Protein AF-A0A3D2U9Y1-F1 (afdb_monomer_lite)

Sequence (125 aa):
MTSTRAQGVAEVLWELKRASMIGKYTTVARRAGFSAGSKGRAMMTCMKTVRRDWPHLQWWRAVPDDGKVERDSDHATLLIEGGYDVVDDEADEEKSLVTDFEEQVMTWEEESGTETDAEAEAPTQ

Radius of gyration: 17.89 Å; chains: 1; bounding box: 25×67×44 Å

Secondary structure (DSSP, 8-state):
---HHHHHHHHHHHHHHHHT-BEEHHHHHHHTTS---GGGHHHHHHHHHHHHH-GGG-GGGEE-TT-EEETTSHHHHHHHHTT--EEE-TT-TTEEEEPS-GGGB--------------------

Foldseek 3Di:
DQDLLLVLLLVLLQVCVVVLFAAELQVSSVSSPHGCPDQSVVVVVSLVSNCVPPVPSLSLSYAHPQQKDFPPDPSQVSCVVSVWDWAQDPVDNRIIGTPPRVVRHDDDPPPPPPPPPPPPDDDDD

Structure (mmCIF, N/CA/C/O backbone):
data_AF-A0A3D2U9Y1-F1
#
_entry.id   AF-A0A3D2U9Y1-F1
#
loop_
_atom_site.group_PDB
_atom_site.id
_atom_site.type_symbol
_atom_site.label_atom_id
_atom_site.label_alt_id
_atom_site.label_comp_id
_atom_site.label_asym_id
_atom_site.label_entity_id
_atom_site.label_seq_id
_atom_site.pdbx_PDB_ins_code
_atom_site.Cartn_x
_atom_site.Cartn_y
_atom_site.Cartn_z
_atom_site.occupancy
_atom_site.B_iso_or_equiv
_atom_site.auth_seq_id
_atom_site.auth_comp_id
_atom_site.auth_asym_id
_atom_site.auth_atom_id
_atom_site.pdbx_PDB_model_num
ATOM 1 N N . MET A 1 1 ? 10.989 4.668 17.758 1.00 50.94 1 MET A N 1
ATOM 2 C CA . MET A 1 1 ? 10.328 5.878 17.230 1.00 50.94 1 MET A CA 1
ATOM 3 C C . MET A 1 1 ? 9.727 5.526 15.894 1.00 50.94 1 MET A C 1
ATOM 5 O O . MET A 1 1 ? 10.460 5.081 15.015 1.00 50.94 1 MET A O 1
ATOM 9 N N . THR A 1 2 ? 8.417 5.663 15.764 1.00 60.38 2 THR A N 1
ATOM 10 C CA . THR A 1 2 ? 7.759 5.476 14.477 1.00 60.38 2 THR A CA 1
ATOM 11 C C . THR A 1 2 ? 8.059 6.679 13.593 1.00 60.38 2 THR A C 1
ATOM 13 O O . THR A 1 2 ? 8.082 7.815 14.062 1.00 60.38 2 THR A O 1
ATOM 16 N N . SER A 1 3 ? 8.397 6.430 12.328 1.00 77.69 3 SER A N 1
ATOM 17 C CA . SER A 1 3 ? 8.707 7.504 11.385 1.00 77.69 3 SER A CA 1
ATOM 18 C C . SER A 1 3 ? 7.470 8.380 11.181 1.00 77.69 3 SER A C 1
ATOM 20 O O . SER A 1 3 ? 6.389 7.842 10.951 1.00 77.69 3 SER A O 1
ATOM 22 N N . THR A 1 4 ? 7.626 9.708 11.180 1.00 84.88 4 THR A N 1
ATOM 23 C CA . THR A 1 4 ? 6.542 10.663 10.875 1.00 84.88 4 THR A CA 1
ATOM 24 C C . THR A 1 4 ? 5.833 10.321 9.562 1.00 84.88 4 THR A C 1
ATOM 26 O O . THR A 1 4 ? 4.617 10.426 9.469 1.00 84.88 4 THR A O 1
ATOM 29 N N . ARG A 1 5 ? 6.579 9.807 8.571 1.00 88.12 5 ARG A N 1
ATOM 30 C CA . ARG A 1 5 ? 6.013 9.331 7.299 1.00 88.12 5 ARG A CA 1
ATOM 31 C C . ARG A 1 5 ? 5.097 8.124 7.486 1.00 88.12 5 ARG A C 1
ATOM 33 O O . ARG A 1 5 ? 4.031 8.079 6.893 1.00 88.12 5 ARG A O 1
ATOM 40 N N . ALA A 1 6 ? 5.496 7.162 8.320 1.00 90.25 6 ALA A N 1
ATOM 41 C CA . ALA A 1 6 ? 4.696 5.966 8.584 1.00 90.25 6 ALA A CA 1
ATOM 42 C C . ALA A 1 6 ? 3.409 6.303 9.336 1.00 90.25 6 ALA A C 1
ATOM 44 O O . ALA A 1 6 ? 2.368 5.732 9.033 1.00 90.25 6 ALA A O 1
ATOM 45 N N . GLN A 1 7 ? 3.473 7.265 10.258 1.00 92.25 7 GLN A N 1
ATOM 46 C CA . GLN A 1 7 ? 2.282 7.773 10.927 1.00 92.25 7 GLN A CA 1
ATOM 47 C C . GLN A 1 7 ? 1.333 8.464 9.937 1.00 92.25 7 GLN A C 1
ATOM 49 O O . GLN A 1 7 ? 0.155 8.126 9.909 1.00 92.25 7 GLN A O 1
ATOM 54 N N . GLY A 1 8 ? 1.850 9.325 9.052 1.00 92.00 8 GLY A N 1
ATOM 55 C CA . GLY A 1 8 ? 1.044 9.939 7.991 1.00 92.00 8 GLY A CA 1
ATOM 56 C C . GLY A 1 8 ? 0.380 8.904 7.076 1.00 92.00 8 GLY A C 1
ATOM 57 O O . GLY A 1 8 ? -0.814 8.987 6.817 1.00 92.00 8 GLY A O 1
ATOM 58 N N . VAL A 1 9 ? 1.109 7.869 6.639 1.00 93.00 9 VAL A N 1
ATOM 59 C CA . VAL A 1 9 ? 0.524 6.782 5.827 1.00 93.00 9 VAL A CA 1
ATOM 60 C C . VAL A 1 9 ? -0.555 6.019 6.596 1.00 93.00 9 VAL A C 1
ATOM 62 O O . VAL A 1 9 ? -1.588 5.686 6.020 1.00 93.00 9 VAL A O 1
ATOM 65 N N . ALA A 1 10 ? -0.339 5.744 7.884 1.00 93.06 10 ALA A N 1
ATOM 66 C CA . ALA A 1 10 ? -1.321 5.062 8.721 1.00 93.06 10 ALA A CA 1
ATOM 67 C C . ALA A 1 10 ? -2.632 5.859 8.840 1.00 93.06 10 ALA A C 1
ATOM 69 O O . ALA A 1 10 ? -3.708 5.267 8.783 1.00 93.06 10 ALA A O 1
ATOM 70 N N . GLU A 1 11 ? -2.558 7.188 8.940 1.00 92.81 11 GLU A N 1
ATOM 71 C CA . GLU A 1 11 ? -3.738 8.062 8.948 1.00 92.81 11 GLU A CA 1
ATOM 72 C C . GLU A 1 11 ? -4.506 7.994 7.619 1.00 92.81 11 GLU A C 1
ATOM 74 O O . GLU A 1 11 ? -5.722 7.806 7.622 1.00 92.81 11 GLU A O 1
ATOM 79 N N . VAL A 1 12 ? -3.813 8.030 6.476 1.00 92.69 12 VAL A N 1
ATOM 80 C CA . VAL A 1 12 ? -4.471 7.906 5.161 1.00 92.69 12 VAL A CA 1
ATOM 81 C C . VAL A 1 12 ? -5.101 6.523 4.968 1.00 92.69 12 VAL A C 1
ATOM 83 O O . VAL A 1 12 ? -6.225 6.407 4.482 1.00 92.69 12 VAL A O 1
ATOM 86 N N . LEU A 1 13 ? -4.420 5.453 5.389 1.00 92.19 13 LEU A N 1
ATOM 87 C CA . LEU A 1 13 ? -4.980 4.097 5.354 1.00 92.19 13 LEU A CA 1
ATOM 88 C C . LEU A 1 13 ? -6.226 3.966 6.237 1.00 92.19 13 LEU A C 1
ATOM 90 O O . LEU A 1 13 ? -7.157 3.236 5.896 1.00 92.19 13 LEU A O 1
ATOM 94 N N . TRP A 1 14 ? -6.271 4.688 7.356 1.00 92.81 14 TRP A N 1
ATOM 95 C CA . TRP A 1 14 ? -7.455 4.741 8.202 1.00 92.81 14 TRP A CA 1
ATOM 96 C C . TRP A 1 14 ? -8.636 5.422 7.497 1.00 92.81 14 TRP A C 1
ATOM 98 O O . TRP A 1 14 ? -9.764 4.931 7.587 1.00 92.81 14 TRP A O 1
ATOM 108 N N . GLU A 1 15 ? -8.388 6.514 6.765 1.00 91.62 15 GLU A N 1
ATOM 109 C CA . GLU A 1 15 ? -9.403 7.169 5.929 1.00 91.62 15 GLU A CA 1
ATOM 110 C C . GLU A 1 15 ? -9.942 6.213 4.857 1.00 91.62 15 GLU A C 1
ATOM 112 O O . GLU A 1 15 ? -11.156 6.028 4.770 1.00 91.62 15 GLU A O 1
ATOM 117 N N . LEU A 1 16 ? -9.051 5.529 4.132 1.00 90.56 16 LEU A N 1
ATOM 118 C CA . LEU A 1 16 ? -9.407 4.518 3.129 1.00 90.56 16 LEU A CA 1
ATOM 119 C C . LEU A 1 16 ? -10.269 3.400 3.713 1.00 90.56 16 LEU A C 1
ATOM 121 O O . LEU A 1 16 ? -11.303 3.034 3.153 1.00 90.56 16 LEU A O 1
ATOM 125 N N . LYS A 1 17 ? -9.878 2.885 4.883 1.00 90.19 17 LYS A N 1
ATOM 126 C CA . LYS A 1 17 ? -10.632 1.850 5.589 1.00 90.19 17 LYS A CA 1
ATOM 127 C C . LYS A 1 17 ? -12.033 2.319 5.971 1.00 90.19 17 LYS A C 1
ATOM 129 O O . LYS A 1 17 ? -12.978 1.553 5.812 1.00 90.19 17 LYS A O 1
ATOM 134 N N . ARG A 1 18 ? -12.188 3.556 6.459 1.00 90.50 18 ARG A N 1
ATOM 135 C CA . ARG A 1 18 ? -13.516 4.118 6.767 1.00 90.50 18 ARG A CA 1
ATOM 136 C C . ARG A 1 18 ? -14.366 4.322 5.521 1.00 90.50 18 ARG A C 1
ATOM 138 O O . ARG A 1 18 ? -15.569 4.102 5.578 1.00 90.50 18 ARG A O 1
ATOM 145 N N . ALA A 1 19 ? -13.746 4.747 4.428 1.00 87.50 19 ALA A N 1
ATOM 146 C CA . ALA A 1 19 ? -14.426 4.978 3.164 1.00 87.50 19 ALA A CA 1
ATOM 147 C C . ALA A 1 19 ? -14.729 3.679 2.399 1.00 87.50 19 ALA A C 1
ATOM 149 O O . ALA A 1 19 ? -15.408 3.721 1.383 1.00 87.50 19 ALA A O 1
ATOM 150 N N . SER A 1 20 ? -14.246 2.529 2.886 1.00 85.31 20 SER A N 1
ATOM 151 C CA . SER A 1 20 ? -14.302 1.241 2.184 1.00 85.31 20 SER A CA 1
ATOM 152 C C . SER A 1 20 ? -13.701 1.293 0.774 1.00 85.31 20 SER A C 1
ATOM 154 O O . SER A 1 20 ? -14.086 0.514 -0.085 1.00 85.31 20 SER A O 1
ATOM 156 N N . MET A 1 21 ? -12.721 2.173 0.566 1.00 87.88 21 MET A N 1
ATOM 157 C CA . MET A 1 21 ? -12.033 2.373 -0.709 1.00 87.88 21 MET A CA 1
ATOM 158 C C . MET A 1 21 ? -10.559 1.960 -0.608 1.00 87.88 21 MET A C 1
ATOM 160 O O . MET A 1 21 ? -10.061 1.598 0.471 1.00 87.88 21 MET A O 1
ATOM 164 N N . ILE A 1 22 ? -9.866 2.023 -1.741 1.00 89.94 22 ILE A N 1
ATOM 165 C CA . ILE A 1 22 ? -8.422 1.800 -1.877 1.00 89.94 22 ILE A CA 1
ATOM 166 C C . ILE A 1 22 ? -7.733 3.044 -2.445 1.00 89.94 22 ILE A C 1
ATOM 168 O O . ILE A 1 22 ? -8.387 3.981 -2.897 1.00 89.94 22 ILE A O 1
ATOM 172 N N . GLY A 1 23 ? -6.402 3.085 -2.399 1.00 89.44 23 GLY A N 1
ATOM 173 C CA . GLY A 1 23 ? -5.622 4.218 -2.897 1.00 89.44 23 GLY A CA 1
ATOM 174 C C . GLY A 1 23 ? -4.329 3.799 -3.588 1.00 89.44 23 GLY A C 1
ATOM 175 O O . GLY A 1 23 ? -3.702 2.811 -3.212 1.00 89.44 23 GLY A O 1
ATOM 176 N N . LYS A 1 24 ? -3.902 4.583 -4.583 1.00 91.25 24 LYS A N 1
ATOM 177 C CA . LYS A 1 24 ? -2.620 4.387 -5.274 1.00 91.25 24 LYS A CA 1
ATOM 178 C C . LYS A 1 24 ? -1.450 4.877 -4.406 1.00 91.25 24 LYS A C 1
ATOM 180 O O . LYS A 1 24 ? -1.592 5.828 -3.630 1.00 91.25 24 LYS A O 1
ATOM 185 N N . TYR A 1 25 ? -0.277 4.251 -4.519 1.00 91.94 25 TYR A N 1
ATOM 186 C CA . TYR A 1 25 ? 0.905 4.601 -3.721 1.00 91.94 25 TYR A CA 1
ATOM 187 C C . TYR A 1 25 ? 1.308 6.070 -3.852 1.00 91.94 25 TYR A C 1
ATOM 189 O O . TYR A 1 25 ? 1.656 6.677 -2.834 1.00 91.94 25 TYR A O 1
ATOM 197 N N . THR A 1 26 ? 1.251 6.656 -5.052 1.00 90.31 26 THR A N 1
ATOM 198 C CA . THR A 1 26 ? 1.543 8.088 -5.225 1.00 90.31 26 THR A CA 1
ATOM 199 C C . THR A 1 26 ? 0.577 8.968 -4.443 1.00 90.31 26 THR A C 1
ATOM 201 O O . THR A 1 26 ? 1.035 9.828 -3.689 1.00 90.31 26 THR A O 1
ATOM 204 N N . THR A 1 27 ? -0.728 8.723 -4.556 1.00 89.44 27 THR A N 1
ATOM 205 C CA . THR A 1 27 ? -1.777 9.487 -3.868 1.00 89.44 27 THR A CA 1
ATOM 206 C C . THR A 1 27 ? -1.641 9.377 -2.353 1.00 89.44 27 THR A C 1
ATOM 208 O O . THR A 1 27 ? -1.603 10.391 -1.655 1.00 89.44 27 THR A O 1
ATOM 211 N N . VAL A 1 28 ? -1.472 8.157 -1.833 1.00 91.62 28 VAL A N 1
ATOM 212 C CA . VAL A 1 28 ? -1.347 7.925 -0.387 1.00 91.62 28 VAL A CA 1
ATOM 213 C C . VAL A 1 28 ? -0.078 8.581 0.167 1.00 91.62 28 VAL A C 1
ATOM 215 O O . VAL A 1 28 ? -0.125 9.219 1.219 1.00 91.62 28 VAL A O 1
ATOM 218 N N . ALA A 1 29 ? 1.055 8.484 -0.537 1.00 91.38 29 ALA A N 1
ATOM 219 C CA . ALA A 1 29 ? 2.291 9.130 -0.102 1.00 91.38 29 ALA A CA 1
ATOM 220 C C . ALA A 1 29 ? 2.170 10.661 -0.108 1.00 91.38 29 ALA A C 1
ATOM 222 O O . ALA A 1 29 ? 2.528 11.298 0.888 1.00 91.38 29 ALA A O 1
ATOM 223 N N . ARG A 1 30 ? 1.625 11.247 -1.190 1.00 90.38 30 ARG A N 1
ATOM 224 C CA . ARG A 1 30 ? 1.408 12.701 -1.301 1.00 90.38 30 ARG A CA 1
ATOM 225 C C . ARG A 1 30 ? 0.554 13.209 -0.150 1.00 90.38 30 ARG A C 1
ATOM 227 O O . ARG A 1 30 ? 0.928 14.179 0.503 1.00 90.38 30 ARG A O 1
ATOM 234 N N . ARG A 1 31 ? -0.538 12.504 0.150 1.00 88.81 31 ARG A N 1
ATOM 235 C CA . ARG A 1 31 ? -1.437 12.833 1.259 1.00 88.81 31 ARG A CA 1
ATOM 236 C C . ARG A 1 31 ? -0.749 12.725 2.621 1.00 88.81 31 ARG A C 1
ATOM 238 O O . ARG A 1 31 ? -0.975 13.570 3.480 1.00 88.81 31 ARG A O 1
ATOM 245 N N . ALA A 1 32 ? 0.142 11.751 2.788 1.00 90.31 32 ALA A N 1
ATOM 246 C CA . ALA A 1 32 ? 0.998 11.609 3.964 1.00 90.31 32 ALA A CA 1
ATOM 247 C C . ALA A 1 32 ? 2.165 12.626 4.018 1.00 90.31 32 ALA A C 1
ATOM 249 O O . ALA A 1 32 ? 3.008 12.549 4.915 1.00 90.31 32 ALA A O 1
ATOM 250 N N . GLY A 1 33 ? 2.243 13.571 3.072 1.00 89.19 33 GLY A N 1
ATOM 251 C CA . GLY A 1 33 ? 3.208 14.672 3.066 1.00 89.19 33 GLY A CA 1
ATOM 252 C C . GLY A 1 33 ? 4.574 14.330 2.467 1.00 89.19 33 GLY A C 1
ATOM 253 O O . GLY A 1 33 ? 5.561 15.002 2.771 1.00 89.19 33 GLY A O 1
ATOM 254 N N . PHE A 1 34 ? 4.683 13.279 1.647 1.00 91.19 34 PHE A N 1
ATOM 255 C CA . PHE A 1 34 ? 5.936 12.935 0.966 1.00 91.19 34 PHE A CA 1
ATOM 256 C C . PHE A 1 34 ? 5.713 12.325 -0.426 1.00 91.19 34 PHE A C 1
ATOM 258 O O . PHE A 1 34 ? 4.606 12.006 -0.830 1.00 91.19 34 PHE A O 1
ATOM 265 N N . SER A 1 35 ? 6.781 12.159 -1.204 1.00 89.81 35 SER A N 1
ATOM 266 C CA . SER A 1 35 ? 6.693 11.471 -2.498 1.00 89.81 35 SER A CA 1
ATOM 267 C C . SER A 1 35 ? 6.860 9.960 -2.332 1.00 89.81 35 SER A C 1
ATOM 269 O O . SER A 1 35 ? 7.761 9.512 -1.621 1.00 89.81 35 SER A O 1
ATOM 271 N N . ALA A 1 36 ? 6.068 9.165 -3.059 1.00 88.88 36 ALA A N 1
ATOM 272 C CA . ALA A 1 36 ? 6.208 7.705 -3.101 1.00 88.88 36 ALA A CA 1
ATOM 273 C C . ALA A 1 36 ? 7.590 7.243 -3.618 1.00 88.88 36 ALA A C 1
ATOM 275 O O . ALA A 1 36 ? 7.989 6.094 -3.400 1.00 88.88 36 ALA A O 1
ATOM 276 N N . GLY A 1 37 ? 8.353 8.150 -4.241 1.00 88.69 37 GLY A N 1
ATOM 277 C CA . GLY A 1 37 ? 9.654 7.882 -4.842 1.00 88.69 37 GLY A CA 1
ATOM 278 C C . GLY A 1 37 ? 9.532 7.131 -6.168 1.00 88.69 37 GLY A C 1
ATOM 279 O O . GLY A 1 37 ? 8.439 6.772 -6.603 1.00 88.69 37 GLY A O 1
ATOM 280 N N . SER A 1 38 ? 10.666 6.876 -6.820 1.00 87.00 38 SER A N 1
ATOM 281 C CA . SER A 1 38 ? 10.700 6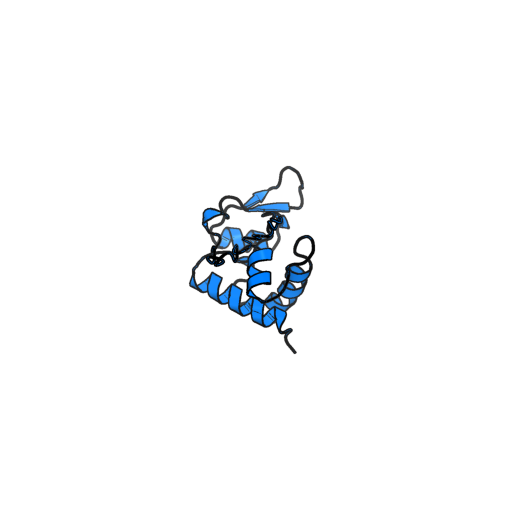.160 -8.100 1.00 87.00 38 SER A CA 1
ATOM 282 C C . SER A 1 38 ? 10.028 4.793 -7.972 1.00 87.00 38 SER A C 1
ATOM 284 O O . SER A 1 38 ? 10.454 3.986 -7.140 1.00 87.00 38 SER A O 1
ATOM 286 N N . LYS A 1 39 ? 8.993 4.536 -8.783 1.00 82.81 39 LYS A N 1
ATOM 287 C CA . LYS A 1 39 ? 8.200 3.291 -8.759 1.00 82.81 39 LYS A CA 1
ATOM 288 C C . LYS A 1 39 ? 7.685 2.923 -7.354 1.00 82.81 39 LYS A C 1
ATOM 290 O O . LYS A 1 39 ? 7.712 1.762 -6.960 1.00 82.81 39 LYS A O 1
ATOM 295 N N . GLY A 1 40 ? 7.351 3.918 -6.527 1.00 84.69 40 GLY A N 1
ATOM 296 C CA . GLY A 1 40 ? 6.808 3.689 -5.185 1.00 84.69 40 GLY A CA 1
ATOM 297 C C . GLY A 1 40 ? 7.797 3.146 -4.141 1.00 84.69 40 GLY A C 1
ATOM 298 O O . GLY A 1 40 ? 7.376 2.721 -3.065 1.00 84.69 40 GLY A O 1
ATOM 299 N N . ARG A 1 41 ? 9.117 3.139 -4.391 1.00 87.69 41 ARG A N 1
ATOM 300 C CA . ARG A 1 41 ? 10.102 2.525 -3.467 1.00 87.69 41 ARG A CA 1
ATOM 301 C C . ARG A 1 41 ? 10.125 3.130 -2.064 1.00 87.69 41 ARG A C 1
ATOM 303 O O . ARG A 1 41 ? 10.313 2.399 -1.084 1.00 87.69 41 ARG A O 1
ATOM 310 N N . ALA A 1 42 ? 9.942 4.445 -1.947 1.00 89.50 42 ALA A N 1
ATOM 311 C CA . ALA A 1 42 ? 9.886 5.095 -0.640 1.00 89.50 42 ALA A CA 1
ATOM 312 C C . ALA A 1 42 ? 8.611 4.687 0.109 1.00 89.50 42 ALA A C 1
ATOM 314 O O . ALA A 1 42 ? 8.669 4.397 1.306 1.00 89.50 42 ALA A O 1
ATOM 315 N N . MET A 1 43 ? 7.495 4.576 -0.614 1.00 91.38 43 MET A N 1
ATOM 316 C CA . MET A 1 43 ? 6.226 4.105 -0.070 1.00 91.38 43 MET A CA 1
ATOM 317 C C . MET A 1 43 ? 6.310 2.653 0.407 1.00 91.38 43 MET A C 1
ATOM 319 O O . MET A 1 43 ? 5.977 2.376 1.553 1.00 91.38 43 MET A O 1
ATOM 323 N N . MET A 1 44 ? 6.866 1.742 -0.396 1.00 89.50 44 MET A N 1
ATOM 324 C CA . MET A 1 44 ? 7.063 0.339 0.001 1.00 89.50 44 MET A CA 1
ATOM 325 C C . MET A 1 44 ? 7.909 0.205 1.274 1.00 89.50 44 MET A C 1
ATOM 327 O O . MET A 1 44 ? 7.605 -0.593 2.160 1.00 89.50 44 MET A O 1
ATOM 331 N N . THR A 1 45 ? 8.961 1.017 1.403 1.00 90.38 45 THR A N 1
ATOM 332 C CA . THR A 1 45 ? 9.793 1.041 2.616 1.00 90.38 45 THR A CA 1
ATOM 333 C C . THR A 1 45 ? 8.996 1.519 3.829 1.00 90.38 45 THR A C 1
ATOM 335 O O . THR A 1 45 ? 9.088 0.932 4.908 1.00 90.38 45 THR A O 1
ATOM 338 N N . CYS A 1 46 ? 8.181 2.559 3.651 1.00 90.50 46 CYS A N 1
ATOM 339 C CA . CYS A 1 46 ? 7.292 3.072 4.686 1.00 90.50 46 CYS A CA 1
ATOM 340 C C . CYS A 1 46 ? 6.242 2.025 5.095 1.00 90.50 46 CYS A C 1
ATOM 342 O O . CYS A 1 46 ? 6.044 1.775 6.286 1.00 90.50 46 CYS A O 1
ATOM 344 N N . MET A 1 47 ? 5.675 1.324 4.113 1.00 90.56 47 MET A N 1
ATOM 345 C CA . MET A 1 47 ? 4.671 0.282 4.297 1.00 90.56 47 MET A CA 1
ATOM 346 C C . MET A 1 47 ? 5.175 -0.8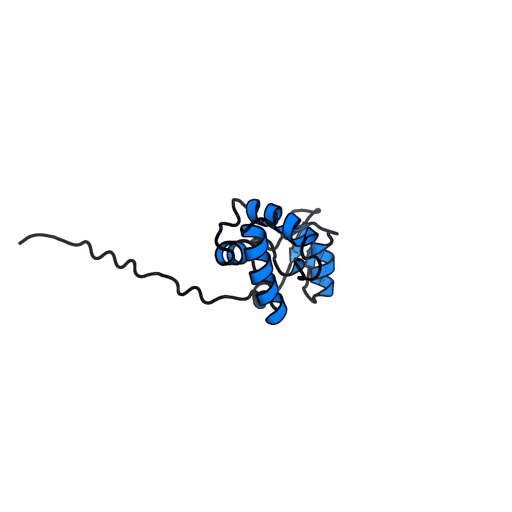62 5.180 1.00 90.56 47 MET A C 1
ATOM 348 O O . MET A 1 47 ? 4.427 -1.359 6.012 1.00 90.56 47 MET A O 1
ATOM 352 N N . LYS A 1 48 ? 6.463 -1.232 5.104 1.00 90.50 48 LYS A N 1
ATOM 353 C CA . LYS A 1 48 ? 7.056 -2.227 6.024 1.00 90.50 48 LYS A CA 1
ATOM 354 C C . LYS A 1 48 ? 6.939 -1.815 7.494 1.00 90.50 48 LYS A C 1
ATOM 356 O O . LYS A 1 48 ? 6.707 -2.661 8.352 1.00 90.50 48 LYS A O 1
ATOM 361 N N . THR A 1 49 ? 7.082 -0.521 7.788 1.00 91.75 49 THR A N 1
ATOM 362 C CA . THR A 1 49 ? 6.903 0.005 9.151 1.00 91.75 49 THR A CA 1
ATOM 363 C C . THR A 1 49 ? 5.430 0.007 9.534 1.00 91.75 49 THR A C 1
ATOM 365 O O . THR A 1 49 ? 5.096 -0.418 10.634 1.00 91.75 49 THR A O 1
ATOM 368 N N . VAL A 1 50 ? 4.546 0.405 8.614 1.00 92.19 50 VAL A N 1
ATOM 369 C CA . VAL A 1 50 ? 3.099 0.395 8.858 1.00 92.19 50 VAL A CA 1
ATOM 370 C C . VAL A 1 50 ? 2.581 -1.017 9.130 1.00 92.19 50 VAL A C 1
ATOM 372 O O . VAL A 1 50 ? 1.854 -1.215 10.095 1.00 92.19 50 VAL A O 1
ATOM 375 N N . ARG A 1 51 ? 3.015 -2.020 8.355 1.00 91.12 51 ARG A N 1
ATOM 376 C CA . ARG A 1 51 ? 2.664 -3.435 8.570 1.00 91.12 51 ARG A CA 1
ATOM 377 C C . ARG A 1 51 ? 3.056 -3.928 9.964 1.00 91.12 51 ARG A C 1
ATOM 379 O O . ARG A 1 51 ? 2.330 -4.722 10.551 1.00 91.12 51 ARG A O 1
ATOM 386 N N . ARG A 1 52 ? 4.193 -3.460 10.485 1.00 90.00 52 ARG A N 1
ATOM 387 C CA . ARG A 1 52 ? 4.703 -3.847 11.804 1.00 90.00 52 ARG A CA 1
ATOM 388 C C . ARG A 1 52 ? 3.977 -3.130 12.941 1.00 90.00 52 ARG A C 1
ATOM 390 O O . ARG A 1 52 ? 3.595 -3.774 13.911 1.00 90.00 52 ARG A O 1
ATOM 397 N N . ASP A 1 53 ? 3.819 -1.815 12.830 1.00 90.56 53 ASP A N 1
ATOM 398 C CA . ASP A 1 53 ? 3.320 -0.969 13.920 1.00 90.56 53 ASP A CA 1
ATOM 399 C C . ASP A 1 53 ? 1.772 -0.924 13.939 1.00 90.56 53 ASP A C 1
ATOM 401 O O . ASP A 1 53 ? 1.165 -0.819 15.004 1.00 90.56 53 ASP A O 1
ATOM 405 N N . TRP A 1 54 ? 1.121 -1.087 12.779 1.00 92.50 54 TRP A N 1
ATOM 406 C CA . TRP A 1 54 ? -0.337 -1.077 12.611 1.00 92.50 54 TRP A CA 1
ATOM 407 C C . TRP A 1 54 ? -0.856 -2.198 11.686 1.00 92.50 54 TRP A C 1
ATOM 409 O O . TRP A 1 54 ? -1.457 -1.937 10.639 1.00 92.50 54 TRP A O 1
ATOM 419 N N . PRO A 1 55 ? -0.722 -3.477 12.073 1.00 88.44 55 PRO A N 1
ATOM 420 C CA . PRO A 1 55 ? -1.179 -4.600 11.245 1.00 88.44 55 PRO A CA 1
ATOM 421 C C . PRO A 1 55 ? -2.702 -4.610 10.998 1.00 88.44 55 PRO A C 1
ATOM 423 O O . PRO A 1 55 ? -3.170 -5.132 9.991 1.00 88.44 55 PRO A O 1
ATOM 426 N N . HIS A 1 56 ? -3.489 -3.989 11.882 1.00 87.19 56 HIS A N 1
ATOM 427 C CA . HIS A 1 56 ? -4.958 -3.940 11.827 1.00 87.19 56 HIS A CA 1
ATOM 428 C C . HIS A 1 56 ? -5.526 -2.879 10.863 1.00 87.19 56 HIS A C 1
ATOM 430 O O . HIS A 1 56 ? -6.746 -2.807 10.649 1.00 87.19 56 HIS A O 1
ATOM 436 N N . LEU A 1 57 ? -4.663 -2.029 10.298 1.00 86.81 57 LEU A N 1
ATOM 437 C CA . LEU A 1 57 ? -5.049 -0.898 9.450 1.00 86.81 57 LEU A CA 1
ATOM 438 C C . LEU A 1 57 ? -5.361 -1.288 8.000 1.00 86.81 57 LEU A C 1
ATOM 440 O O . LEU A 1 57 ? -5.664 -0.412 7.202 1.00 86.81 57 LEU A O 1
ATOM 444 N N . GLN A 1 58 ? -5.371 -2.592 7.685 1.00 89.50 58 GLN A N 1
ATOM 445 C CA . GLN A 1 58 ? -5.675 -3.106 6.344 1.00 89.50 58 GLN A CA 1
ATOM 446 C C . GLN A 1 58 ? -4.792 -2.434 5.284 1.00 89.50 58 GLN A C 1
ATOM 448 O O . GLN A 1 58 ? -5.267 -1.862 4.310 1.00 89.50 58 GLN A O 1
ATOM 453 N N . TRP A 1 59 ? -3.478 -2.500 5.506 1.00 90.69 59 TRP A N 1
ATOM 454 C CA . TRP A 1 59 ? -2.445 -1.908 4.648 1.00 90.69 59 TRP A CA 1
ATOM 455 C C . TRP A 1 59 ? -2.554 -2.323 3.170 1.00 90.69 59 TRP A C 1
ATOM 457 O O . TRP A 1 59 ? -2.106 -1.582 2.300 1.00 90.69 59 TRP A O 1
ATOM 467 N N . TRP A 1 60 ? -3.192 -3.464 2.891 1.00 90.06 60 TRP A N 1
ATOM 468 C CA . TRP A 1 60 ? -3.498 -3.966 1.551 1.00 90.06 60 TRP A CA 1
ATOM 469 C C . TRP A 1 60 ? -4.383 -3.021 0.722 1.00 90.06 60 TRP A C 1
ATOM 471 O O . TRP A 1 60 ? -4.399 -3.124 -0.500 1.00 90.06 60 TRP A O 1
ATOM 481 N N . ARG A 1 61 ? -5.063 -2.055 1.358 1.00 90.75 61 ARG A N 1
ATOM 482 C CA . ARG A 1 61 ? -5.856 -1.021 0.675 1.00 90.75 61 ARG A CA 1
ATOM 483 C C . ARG A 1 61 ? -5.027 -0.012 -0.117 1.00 90.75 61 ARG A C 1
ATOM 485 O O . ARG A 1 61 ? -5.588 0.761 -0.884 1.00 90.75 61 ARG A O 1
ATOM 492 N N . ALA A 1 62 ? -3.714 0.031 0.084 1.00 91.12 62 ALA A N 1
ATOM 493 C CA . ALA A 1 62 ? -2.827 0.807 -0.766 1.00 91.12 62 ALA A CA 1
ATOM 494 C C . ALA A 1 62 ? -2.221 -0.107 -1.833 1.00 91.12 62 ALA A C 1
ATOM 496 O O . ALA A 1 62 ? -1.622 -1.124 -1.489 1.00 91.12 62 ALA A O 1
ATOM 497 N N . VAL A 1 63 ? -2.332 0.270 -3.105 1.00 89.94 63 VAL A N 1
ATOM 498 C CA . VAL A 1 63 ? -1.821 -0.505 -4.245 1.00 89.94 63 VAL A CA 1
ATOM 499 C C 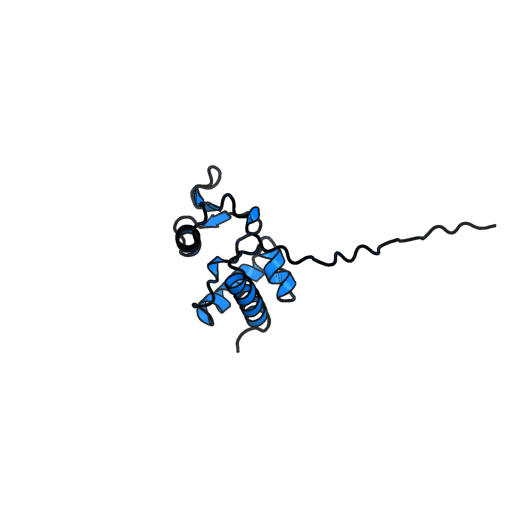. VAL A 1 63 ? -0.783 0.287 -5.045 1.00 89.94 63 VAL A C 1
ATOM 501 O O . VAL A 1 63 ? -0.814 1.523 -5.045 1.00 89.94 63 VAL A O 1
ATOM 504 N N . PRO A 1 64 ? 0.156 -0.388 -5.729 1.00 88.12 64 PRO A N 1
ATOM 505 C CA . PRO A 1 64 ? 1.067 0.262 -6.665 1.00 88.12 64 PRO A CA 1
ATOM 506 C C . PRO A 1 64 ? 0.303 1.000 -7.764 1.00 88.12 64 PRO A C 1
ATOM 508 O O . PRO A 1 64 ? -0.753 0.551 -8.199 1.00 88.12 64 PRO A O 1
ATOM 511 N N . ASP A 1 65 ? 0.854 2.113 -8.244 1.00 86.12 65 ASP A N 1
ATOM 512 C CA . ASP A 1 65 ? 0.232 2.908 -9.311 1.00 86.12 65 ASP A CA 1
ATOM 513 C C . ASP A 1 65 ? 0.071 2.124 -10.620 1.00 86.12 65 ASP A C 1
ATOM 515 O O . ASP A 1 65 ? -0.870 2.369 -11.368 1.00 86.12 65 ASP A O 1
ATOM 519 N N . ASP A 1 66 ? 0.959 1.155 -10.853 1.00 81.56 66 ASP A N 1
ATOM 520 C CA . ASP A 1 66 ? 0.916 0.235 -11.991 1.00 81.56 66 ASP A CA 1
ATOM 521 C C . ASP A 1 66 ? -0.120 -0.898 -11.816 1.00 81.56 66 ASP A C 1
ATOM 523 O O . ASP A 1 66 ? -0.271 -1.723 -12.711 1.00 81.56 66 ASP A O 1
ATOM 527 N N . GLY A 1 67 ? -0.775 -1.012 -10.652 1.00 81.75 67 GLY A N 1
ATOM 528 C CA . GLY A 1 67 ? -1.738 -2.082 -10.349 1.00 81.75 67 GLY A CA 1
ATOM 529 C C . GLY A 1 67 ? -1.130 -3.484 -10.205 1.00 81.75 67 GLY A C 1
ATOM 530 O O . GLY A 1 67 ? -1.861 -4.446 -9.998 1.00 81.75 67 GLY A O 1
ATOM 531 N N . LYS A 1 68 ? 0.200 -3.614 -10.295 1.00 85.94 68 LYS A N 1
ATOM 532 C CA . LYS A 1 68 ? 0.914 -4.897 -10.229 1.00 85.94 68 LYS A CA 1
ATOM 533 C C . LYS A 1 68 ? 1.367 -5.217 -8.810 1.00 85.94 68 LYS A C 1
ATOM 535 O O . LYS A 1 68 ? 2.214 -4.510 -8.265 1.00 85.94 68 LYS A O 1
ATOM 540 N N . VAL A 1 69 ? 0.866 -6.304 -8.242 1.00 86.19 69 VAL A N 1
ATOM 541 C CA . VAL A 1 69 ? 1.288 -6.859 -6.948 1.00 86.19 69 VAL A CA 1
ATOM 542 C C . VAL A 1 69 ? 2.078 -8.151 -7.154 1.00 86.19 69 VAL A C 1
ATOM 544 O O . VAL A 1 69 ? 1.994 -8.774 -8.207 1.00 86.19 69 VAL A O 1
ATOM 547 N N . GLU A 1 70 ? 2.886 -8.548 -6.171 1.00 86.00 70 GLU A N 1
ATOM 548 C CA . GLU A 1 70 ? 3.581 -9.842 -6.221 1.00 86.00 70 GLU A CA 1
ATOM 549 C C . GLU A 1 70 ? 2.555 -10.984 -6.178 1.00 86.00 70 GLU A C 1
ATOM 551 O O . GLU A 1 70 ? 1.645 -10.979 -5.336 1.00 86.00 70 GLU A O 1
ATOM 556 N N . ARG A 1 71 ? 2.717 -11.955 -7.080 1.00 82.38 71 ARG A N 1
ATOM 557 C CA . ARG A 1 71 ? 1.893 -13.162 -7.149 1.00 82.38 71 ARG A CA 1
ATOM 558 C C . ARG A 1 71 ? 2.054 -13.980 -5.866 1.00 82.38 71 ARG A C 1
ATOM 560 O O . ARG A 1 71 ? 3.142 -14.029 -5.296 1.00 82.38 71 ARG A O 1
ATOM 567 N N . ASP A 1 72 ? 0.961 -14.578 -5.388 1.00 81.06 72 ASP A N 1
ATOM 568 C CA . ASP A 1 72 ? 0.914 -15.374 -4.147 1.00 81.06 72 ASP A CA 1
ATOM 569 C C . ASP A 1 72 ? 1.387 -14.622 -2.881 1.00 81.06 72 ASP A C 1
ATOM 571 O O . ASP A 1 72 ? 1.677 -15.220 -1.843 1.00 81.06 72 ASP A O 1
ATOM 575 N N . SER A 1 73 ? 1.457 -13.288 -2.935 1.00 85.25 73 SER A N 1
ATOM 576 C CA . SER A 1 73 ? 1.788 -12.472 -1.770 1.00 85.25 73 SER A CA 1
ATOM 577 C C . SER A 1 73 ? 0.579 -12.282 -0.855 1.00 85.25 73 SER A C 1
ATOM 579 O O . SER A 1 73 ? -0.569 -12.283 -1.301 1.00 85.25 73 SER A O 1
ATOM 581 N N . ASP A 1 74 ? 0.835 -11.994 0.428 1.00 87.31 74 ASP A N 1
ATOM 582 C CA . ASP A 1 74 ? -0.220 -11.591 1.373 1.00 87.31 74 ASP A CA 1
ATOM 583 C C . ASP A 1 74 ? -1.082 -10.450 0.812 1.00 87.31 74 ASP A C 1
ATOM 585 O O . ASP A 1 74 ? -2.263 -10.347 1.120 1.00 87.31 74 ASP A O 1
ATOM 589 N N . HIS A 1 75 ? -0.484 -9.563 0.008 1.00 87.75 75 HIS A N 1
ATOM 590 C CA . HIS A 1 75 ? -1.187 -8.427 -0.574 1.00 87.75 75 HIS A CA 1
ATOM 591 C C . HIS A 1 75 ? -2.232 -8.890 -1.591 1.00 87.75 75 HIS A C 1
ATOM 593 O O . HIS A 1 75 ? -3.382 -8.473 -1.490 1.00 87.75 75 HIS A O 1
ATOM 599 N N . ALA A 1 76 ? -1.854 -9.783 -2.510 1.00 86.94 76 ALA A N 1
ATOM 600 C CA . ALA A 1 76 ? -2.765 -10.350 -3.501 1.00 86.94 76 ALA A CA 1
ATOM 601 C C . ALA A 1 76 ? -3.914 -11.120 -2.828 1.00 86.94 76 ALA A C 1
ATOM 603 O O . ALA A 1 76 ? -5.079 -10.865 -3.121 1.00 86.94 76 ALA A O 1
ATOM 604 N N . THR A 1 77 ? -3.602 -11.974 -1.850 1.00 88.25 77 THR A N 1
ATOM 605 C CA . THR A 1 77 ? -4.613 -12.736 -1.100 1.00 88.25 77 THR A CA 1
ATOM 606 C C . THR A 1 77 ? -5.605 -11.821 -0.382 1.00 88.25 77 THR A C 1
ATOM 608 O O . THR A 1 77 ? -6.812 -12.022 -0.479 1.00 88.25 77 THR A O 1
ATOM 611 N N . LEU A 1 78 ? -5.121 -10.774 0.295 1.00 88.38 78 LEU A N 1
ATOM 612 C CA . LEU A 1 78 ? -5.982 -9.839 1.027 1.00 88.38 78 LEU A CA 1
ATOM 613 C C . LEU A 1 78 ? -6.843 -8.967 0.103 1.00 88.38 78 LEU A C 1
ATOM 615 O O . LEU A 1 78 ? -7.928 -8.555 0.504 1.00 88.38 78 LEU A O 1
ATOM 619 N N . LEU A 1 79 ? -6.378 -8.680 -1.115 1.00 86.88 79 LEU A N 1
ATOM 620 C CA . LEU A 1 79 ? -7.179 -7.994 -2.131 1.00 86.88 79 LEU A CA 1
ATOM 621 C C . LEU A 1 79 ? -8.331 -8.881 -2.609 1.00 86.88 79 LEU A C 1
ATOM 623 O O . LEU A 1 79 ? -9.469 -8.418 -2.636 1.00 86.88 79 LEU A O 1
ATOM 627 N N . ILE A 1 80 ? -8.062 -10.160 -2.877 1.00 87.38 80 ILE A N 1
ATOM 628 C CA . ILE A 1 80 ? -9.093 -11.141 -3.242 1.00 87.38 80 ILE A CA 1
ATOM 629 C C . ILE A 1 80 ? -10.117 -11.290 -2.107 1.00 87.38 80 ILE A C 1
ATOM 631 O O . ILE A 1 80 ? -11.322 -11.213 -2.340 1.00 87.38 80 ILE A O 1
ATOM 635 N N . GLU A 1 81 ? -9.663 -11.419 -0.855 1.00 87.00 81 GLU A N 1
ATOM 636 C CA . GLU A 1 81 ? -10.552 -11.445 0.320 1.00 87.00 81 GLU A CA 1
ATOM 637 C C . GLU A 1 81 ? -11.333 -10.134 0.509 1.00 87.00 81 GLU A C 1
ATOM 639 O O . GLU A 1 81 ? -12.447 -10.135 1.035 1.00 87.00 81 GLU A O 1
ATOM 644 N N . GLY A 1 82 ? -10.754 -9.012 0.077 1.00 82.25 82 GLY A N 1
ATOM 645 C CA . GLY A 1 82 ? -11.386 -7.697 0.052 1.00 82.25 82 GLY A CA 1
ATOM 646 C C . GLY A 1 82 ? -12.444 -7.531 -1.041 1.00 82.25 82 GLY A C 1
ATOM 647 O O . GLY A 1 82 ? -13.151 -6.525 -1.017 1.00 82.25 82 GLY A O 1
ATOM 648 N N . GLY A 1 83 ? -12.576 -8.502 -1.953 1.00 84.50 83 GLY A N 1
ATOM 649 C CA . GLY A 1 83 ? -13.519 -8.478 -3.070 1.00 84.50 83 GLY A CA 1
ATOM 650 C C . GLY A 1 83 ? -12.976 -7.831 -4.346 1.00 84.50 83 GLY A C 1
ATOM 651 O O . GLY A 1 83 ? -13.777 -7.406 -5.172 1.00 84.50 83 GLY A O 1
ATOM 652 N N . TYR A 1 84 ? -11.652 -7.724 -4.496 1.00 85.50 84 TYR A N 1
ATOM 653 C CA . TYR A 1 84 ? -11.010 -7.244 -5.722 1.00 85.50 84 TYR A CA 1
ATOM 654 C C . TYR A 1 84 ? -10.618 -8.411 -6.627 1.00 85.50 84 TYR A C 1
ATOM 656 O O . TYR A 1 84 ? -10.083 -9.417 -6.156 1.00 85.50 84 TYR A O 1
ATOM 664 N N . ASP A 1 85 ? -10.819 -8.244 -7.931 1.00 83.50 85 ASP A N 1
ATOM 665 C CA . ASP A 1 85 ? -10.358 -9.198 -8.931 1.00 83.50 85 ASP A CA 1
ATOM 666 C C . ASP A 1 85 ? -8.852 -9.022 -9.169 1.00 83.50 85 ASP A C 1
ATOM 668 O O . ASP A 1 85 ? -8.357 -7.934 -9.472 1.00 83.50 85 ASP A O 1
ATOM 672 N N . VAL A 1 86 ? -8.101 -10.105 -8.985 1.00 85.81 86 VAL A N 1
ATOM 673 C CA . VAL A 1 86 ? -6.651 -10.147 -9.183 1.00 85.81 86 VAL A CA 1
ATOM 674 C C . VAL A 1 86 ? -6.358 -11.223 -10.220 1.00 85.81 86 VAL A C 1
ATOM 676 O O . VAL A 1 86 ? -6.677 -12.393 -10.011 1.00 85.81 86 VAL A O 1
ATOM 679 N N . VAL A 1 87 ? -5.772 -10.820 -11.344 1.00 85.56 87 VAL A N 1
ATOM 680 C CA . VAL A 1 87 ? -5.467 -11.680 -12.495 1.00 85.56 87 VAL A CA 1
ATOM 681 C C . VAL A 1 87 ? -3.954 -11.817 -12.634 1.00 85.56 87 VAL A C 1
ATOM 683 O O . VAL A 1 87 ? -3.221 -10.879 -12.345 1.00 85.56 87 VAL A O 1
ATOM 686 N N . ASP A 1 88 ? -3.457 -12.971 -13.067 1.00 84.69 88 ASP A N 1
ATOM 687 C CA . ASP A 1 88 ? -2.025 -13.149 -13.334 1.00 84.69 88 ASP A CA 1
ATOM 688 C C . ASP A 1 88 ? -1.560 -12.237 -14.487 1.00 84.69 88 ASP A C 1
ATOM 690 O O . ASP A 1 88 ? -2.243 -12.104 -15.504 1.00 84.69 88 ASP A O 1
ATOM 694 N N . ASP A 1 89 ? -0.401 -11.588 -14.338 1.00 81.62 89 ASP A N 1
ATOM 695 C CA . ASP A 1 89 ? 0.148 -10.705 -15.371 1.00 81.62 89 ASP A CA 1
ATOM 696 C C . ASP A 1 89 ? 0.781 -11.547 -16.490 1.00 81.62 89 ASP A C 1
ATOM 698 O O . ASP A 1 89 ? 1.779 -12.233 -16.283 1.00 81.62 89 ASP A O 1
ATOM 702 N N . GLU A 1 90 ? 0.232 -11.481 -17.708 1.00 76.38 90 GLU A N 1
ATOM 703 C CA . GLU A 1 90 ? 0.746 -12.267 -18.845 1.00 76.38 90 GLU A CA 1
ATOM 704 C C . GLU A 1 90 ? 2.183 -11.889 -19.252 1.00 76.38 90 GLU A C 1
ATOM 706 O O . GLU A 1 90 ? 2.859 -12.662 -19.931 1.00 76.38 90 GLU A O 1
ATOM 711 N N . ALA A 1 91 ? 2.661 -10.702 -18.862 1.00 77.38 91 ALA A N 1
ATOM 712 C CA . ALA A 1 91 ? 4.012 -10.245 -19.167 1.00 77.38 91 ALA A CA 1
ATOM 713 C C . ALA A 1 91 ? 5.037 -10.606 -18.078 1.00 77.38 91 ALA A C 1
ATOM 715 O O . ALA A 1 91 ? 6.239 -10.519 -18.338 1.00 77.38 91 ALA A O 1
ATOM 716 N N . ASP A 1 92 ? 4.591 -10.968 -16.872 1.00 76.94 92 ASP A N 1
ATOM 717 C CA . ASP A 1 92 ? 5.451 -11.189 -15.710 1.00 76.94 92 ASP A CA 1
ATOM 718 C C . ASP A 1 92 ? 4.828 -12.249 -14.786 1.00 76.94 92 ASP A C 1
ATOM 720 O O . ASP A 1 92 ? 3.944 -11.964 -13.982 1.00 76.94 92 ASP A O 1
ATOM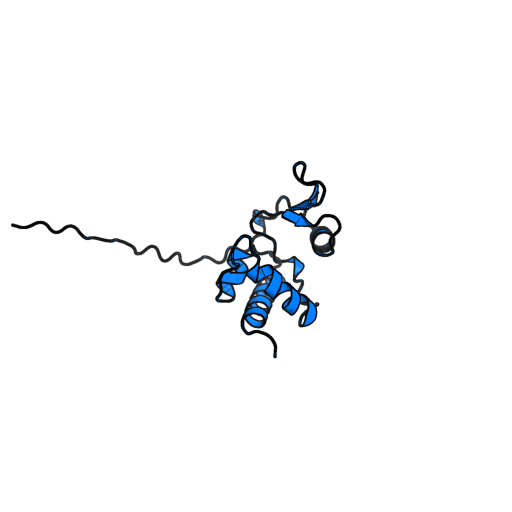 724 N N . GLU A 1 93 ? 5.312 -13.488 -14.905 1.00 78.19 93 GLU A N 1
ATOM 725 C CA . GLU A 1 93 ? 4.761 -14.688 -14.249 1.00 78.19 93 GLU A CA 1
ATOM 726 C C . GLU A 1 93 ? 4.750 -14.600 -12.711 1.00 78.19 93 GLU A C 1
ATOM 728 O O . GLU A 1 93 ? 4.022 -15.343 -12.045 1.00 78.19 93 GLU A O 1
ATOM 733 N N . GLU A 1 94 ? 5.573 -13.703 -12.155 1.00 82.06 94 GLU A N 1
ATOM 734 C CA . GLU A 1 94 ? 5.752 -13.451 -10.723 1.00 82.06 94 GLU A CA 1
ATOM 735 C C . GLU A 1 94 ? 4.838 -12.331 -10.195 1.00 82.06 94 GLU A C 1
ATOM 737 O O . GLU A 1 94 ? 4.868 -12.006 -9.002 1.00 82.06 94 GLU A O 1
ATOM 742 N N . LYS A 1 95 ? 4.024 -11.711 -11.058 1.00 81.50 95 LYS A N 1
ATOM 743 C CA . LYS A 1 95 ? 3.134 -10.607 -10.692 1.00 81.50 95 LYS A CA 1
ATOM 744 C C . LYS A 1 95 ? 1.691 -10.906 -11.051 1.00 81.50 95 LYS A C 1
ATOM 746 O O . LYS A 1 95 ? 1.385 -11.596 -12.017 1.00 81.50 95 LYS A O 1
ATOM 751 N N . SER A 1 96 ? 0.803 -10.310 -10.275 1.00 83.62 96 SER A N 1
ATOM 752 C CA . SER A 1 96 ? -0.621 -10.283 -10.558 1.00 83.62 96 SER A CA 1
ATOM 753 C C . SER A 1 96 ? -1.073 -8.835 -10.703 1.00 83.62 96 SER A C 1
ATOM 755 O O . SER A 1 96 ? -0.608 -7.941 -9.992 1.00 83.62 96 SER A O 1
ATOM 757 N N . LEU A 1 97 ? -1.961 -8.595 -11.654 1.00 83.75 97 LEU A N 1
ATOM 758 C CA . LEU A 1 97 ? -2.577 -7.317 -11.937 1.00 83.75 97 LEU A CA 1
ATOM 759 C C . LEU A 1 97 ? -3.944 -7.265 -11.256 1.00 83.75 97 LEU A C 1
ATOM 761 O O . LEU A 1 97 ? -4.791 -8.133 -11.457 1.00 83.75 97 LEU A O 1
ATOM 765 N N . VAL A 1 98 ? -4.154 -6.242 -10.436 1.00 82.62 98 VAL A N 1
ATOM 766 C CA . VAL A 1 98 ? -5.470 -5.968 -9.856 1.00 82.62 98 VAL A CA 1
ATOM 767 C C . VAL A 1 98 ? -6.324 -5.331 -10.952 1.00 82.62 98 VAL A C 1
ATOM 769 O O . VAL A 1 98 ? -5.947 -4.288 -11.488 1.00 82.62 98 VAL A O 1
ATOM 772 N N . THR A 1 99 ? -7.436 -5.959 -11.319 1.00 75.31 99 THR A N 1
ATOM 773 C CA . THR A 1 99 ? -8.410 -5.437 -12.289 1.00 75.31 99 THR A CA 1
ATOM 774 C C . THR A 1 99 ? -9.542 -4.710 -11.557 1.00 75.31 99 THR A C 1
ATOM 776 O O . THR A 1 99 ? -9.735 -4.905 -10.359 1.00 75.31 99 THR A O 1
ATOM 779 N N . ASP A 1 100 ? -10.244 -3.802 -12.241 1.00 65.69 100 ASP A N 1
ATOM 780 C CA . ASP A 1 100 ? -11.426 -3.081 -11.715 1.00 65.69 100 ASP A CA 1
ATOM 781 C C . ASP A 1 100 ? -11.209 -2.241 -10.437 1.00 65.69 100 ASP A C 1
ATOM 783 O O . ASP A 1 100 ? -12.142 -1.754 -9.799 1.00 65.69 100 ASP A O 1
ATOM 787 N N . PHE A 1 101 ? -9.954 -1.999 -10.061 1.00 71.56 101 PHE A N 1
ATOM 788 C CA . PHE A 1 101 ? -9.633 -1.249 -8.850 1.00 71.56 101 PHE A CA 1
ATOM 789 C C . PHE A 1 101 ? -9.738 0.267 -9.060 1.00 71.56 101 PHE A C 1
ATOM 791 O O . PHE A 1 101 ? -9.943 0.997 -8.094 1.00 71.56 101 PHE A O 1
ATOM 798 N N . GLU A 1 102 ? -9.627 0.746 -10.306 1.00 69.94 102 GLU A N 1
ATOM 799 C CA . GLU A 1 102 ? -9.623 2.177 -10.639 1.00 69.94 102 GLU A CA 1
ATOM 800 C C . GLU A 1 102 ? -10.933 2.884 -10.272 1.00 69.94 102 GLU A C 1
ATOM 802 O O . GLU A 1 102 ? -10.891 4.032 -9.834 1.00 69.94 102 GLU A O 1
ATOM 807 N N . GLU A 1 103 ? -12.075 2.194 -10.353 1.00 66.19 103 GLU A N 1
ATOM 808 C CA . GLU A 1 103 ? -13.386 2.739 -9.962 1.00 66.19 103 GLU A CA 1
ATOM 809 C C . GLU A 1 103 ? -13.552 2.872 -8.440 1.00 66.19 103 GLU A C 1
ATOM 811 O O . GLU A 1 103 ? -14.356 3.669 -7.960 1.00 66.19 103 GLU A O 1
ATOM 816 N N . GLN A 1 104 ? -12.773 2.109 -7.668 1.00 66.38 104 GLN A N 1
ATOM 817 C CA . GLN A 1 104 ? -12.795 2.108 -6.201 1.00 66.38 104 GLN A CA 1
ATOM 818 C C . GLN A 1 104 ? -11.612 2.867 -5.588 1.00 66.38 104 GLN A C 1
ATOM 820 O O . GLN A 1 104 ? -11.428 2.864 -4.362 1.00 66.38 104 GLN A O 1
ATOM 825 N N . VAL A 1 105 ? -10.793 3.512 -6.427 1.00 75.62 105 VAL A N 1
ATOM 826 C CA . VAL A 1 105 ? -9.755 4.425 -5.959 1.00 75.62 105 VAL A CA 1
ATOM 827 C C . VAL A 1 105 ? -10.440 5.653 -5.386 1.00 75.62 105 VAL A C 1
ATOM 829 O O . VAL A 1 105 ? -11.101 6.414 -6.095 1.00 75.62 105 VAL A O 1
ATOM 832 N N . MET A 1 106 ? -10.233 5.877 -4.089 1.00 75.06 106 MET A N 1
ATOM 833 C CA . MET A 1 106 ? -10.625 7.133 -3.477 1.00 75.06 106 MET A CA 1
ATOM 834 C C . MET A 1 106 ? -9.882 8.247 -4.207 1.00 75.06 106 MET A C 1
ATOM 836 O O . MET A 1 106 ? -8.654 8.313 -4.210 1.00 75.06 106 MET A O 1
ATOM 840 N N . THR A 1 107 ? -10.646 9.096 -4.876 1.00 66.81 107 THR A N 1
ATOM 841 C CA . THR A 1 107 ? -10.123 10.322 -5.454 1.00 66.81 107 THR A CA 1
ATOM 842 C C . THR A 1 107 ? -10.415 11.396 -4.432 1.00 66.81 107 THR A C 1
ATOM 844 O O . THR A 1 107 ? -11.558 11.794 -4.227 1.00 66.81 107 THR A O 1
ATOM 847 N N . TRP A 1 108 ? -9.381 11.808 -3.712 1.00 69.31 108 TRP A N 1
ATOM 848 C CA . TRP A 1 108 ? -9.441 13.071 -3.003 1.00 69.31 108 TRP A CA 1
ATOM 849 C C . TRP A 1 108 ? -9.428 14.110 -4.110 1.00 69.31 108 TRP A C 1
ATOM 851 O O . TRP A 1 108 ? -8.503 14.087 -4.921 1.00 69.31 108 TRP A O 1
ATOM 861 N N . GLU A 1 109 ? -10.467 14.939 -4.199 1.00 54.03 109 GLU A N 1
ATOM 862 C CA . GLU A 1 109 ? -10.429 16.131 -5.039 1.00 54.03 109 GLU A CA 1
ATOM 863 C C . GLU A 1 109 ? -9.195 16.926 -4.604 1.00 54.03 109 GLU A C 1
ATOM 865 O O . GLU A 1 109 ? -9.196 17.639 -3.601 1.00 54.03 109 GLU A O 1
ATOM 870 N N . GLU A 1 110 ? -8.084 16.713 -5.311 1.00 47.94 110 GLU A N 1
ATOM 871 C CA . GLU A 1 110 ? -6.998 17.663 -5.337 1.00 47.94 110 GLU A CA 1
ATOM 872 C C . GLU A 1 110 ? -7.669 18.902 -5.916 1.00 47.94 110 GLU A C 1
ATOM 874 O O . GLU A 1 110 ? -7.994 18.927 -7.107 1.00 47.94 110 GLU A O 1
ATOM 879 N N . GLU A 1 111 ? -7.942 19.896 -5.064 1.00 41.16 111 GLU A N 1
ATOM 880 C CA . GLU A 1 111 ? -8.034 21.281 -5.504 1.00 41.16 111 GLU A CA 1
ATOM 881 C C . GLU A 1 111 ? -6.735 21.515 -6.268 1.00 41.16 111 GLU A C 1
ATOM 883 O O . GLU A 1 111 ? -5.649 21.706 -5.715 1.00 41.16 111 GLU A O 1
ATOM 888 N N . SER A 1 112 ? -6.835 21.256 -7.564 1.00 39.09 112 SER A N 1
ATOM 889 C CA . SER A 1 112 ? -5.727 21.225 -8.476 1.00 39.09 112 SER A CA 1
ATOM 890 C C . SER A 1 112 ? -5.381 22.682 -8.608 1.00 39.09 112 SER A C 1
ATOM 892 O O . SER A 1 112 ? -6.058 23.407 -9.330 1.00 39.09 112 SER A O 1
ATOM 894 N N . GLY A 1 113 ? -4.380 23.116 -7.845 1.00 46.06 113 GLY A N 1
ATOM 895 C CA . GLY A 1 113 ? -3.738 24.406 -8.005 1.00 46.06 113 GLY A CA 1
ATOM 896 C C . GLY A 1 113 ? -3.194 24.504 -9.425 1.00 46.06 113 GLY A C 1
ATOM 897 O O . GLY A 1 113 ? -2.030 24.222 -9.682 1.00 46.06 113 GLY A O 1
ATOM 898 N 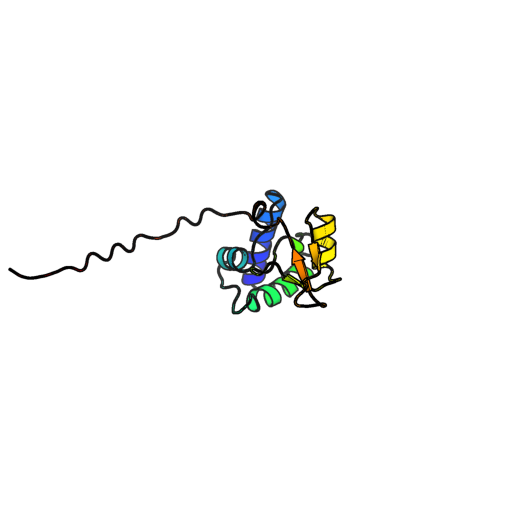N . THR A 1 114 ? -4.074 24.864 -10.350 1.00 39.78 114 THR A N 1
ATOM 899 C CA . THR A 1 114 ? -3.787 25.394 -11.673 1.00 39.78 114 THR A CA 1
ATOM 900 C C . THR A 1 114 ? -4.367 26.801 -11.688 1.00 39.78 114 THR A C 1
ATOM 902 O O . THR A 1 114 ? -5.330 27.098 -12.377 1.00 39.78 114 THR A O 1
ATOM 905 N N . GLU A 1 115 ? -3.759 27.677 -10.895 1.00 42.78 115 GLU A N 1
ATOM 906 C CA . GLU A 1 115 ? -3.607 29.082 -11.264 1.00 42.78 115 GLU A CA 1
ATOM 907 C C . GLU A 1 115 ? -2.123 29.275 -11.589 1.00 42.78 115 GLU A C 1
ATOM 909 O O . GLU A 1 115 ? -1.323 29.790 -10.815 1.00 42.78 115 GLU A O 1
ATOM 914 N N . THR A 1 116 ? -1.719 28.739 -12.738 1.00 43.78 116 THR A N 1
ATOM 915 C CA . THR A 1 116 ? -0.618 29.315 -13.510 1.00 43.78 116 THR A CA 1
ATOM 916 C C . THR A 1 116 ? -1.273 29.946 -14.722 1.00 43.78 116 THR A C 1
ATOM 918 O O . THR A 1 116 ? -1.280 29.366 -15.802 1.00 43.78 116 THR A O 1
ATOM 921 N N . ASP A 1 117 ? -1.868 31.118 -14.517 1.00 39.25 117 ASP A N 1
ATOM 922 C CA . ASP A 1 117 ? -1.971 32.086 -15.597 1.00 39.25 117 ASP A CA 1
ATOM 923 C C . ASP A 1 117 ? -0.732 32.975 -15.495 1.00 39.25 117 ASP A C 1
ATOM 925 O O . ASP A 1 117 ? -0.625 33.905 -14.694 1.00 39.25 117 ASP A O 1
ATOM 929 N N . ALA A 1 118 ? 0.295 32.549 -16.222 1.00 53.41 118 ALA A N 1
ATOM 930 C CA . ALA A 1 118 ? 1.451 33.366 -16.504 1.00 53.41 118 ALA A CA 1
ATOM 931 C C . ALA A 1 118 ? 1.056 34.374 -17.590 1.00 53.41 118 ALA A C 1
ATOM 933 O O . ALA A 1 118 ? 1.391 34.181 -18.757 1.00 53.41 118 ALA A O 1
ATOM 934 N N . GLU A 1 119 ? 0.378 35.461 -17.217 1.00 45.47 119 GLU A N 1
ATOM 935 C CA . GLU A 1 119 ? 0.269 36.637 -18.083 1.00 45.47 119 GLU A CA 1
ATOM 936 C C . GLU A 1 119 ? 1.584 37.429 -17.996 1.00 45.47 119 GLU A C 1
ATOM 938 O O . GLU A 1 119 ? 1.744 38.407 -17.266 1.00 45.47 119 GLU A O 1
ATOM 943 N N . ALA A 1 120 ? 2.584 36.932 -18.721 1.00 55.69 120 ALA A N 1
ATOM 944 C CA . ALA A 1 120 ? 3.748 37.698 -19.125 1.00 55.69 120 ALA A CA 1
ATOM 945 C C . ALA A 1 120 ? 3.653 37.963 -20.631 1.00 55.69 120 ALA A C 1
ATOM 947 O O . ALA A 1 120 ? 4.310 37.297 -21.423 1.00 55.69 120 ALA A O 1
ATOM 948 N N . GLU A 1 121 ? 2.880 38.976 -21.017 1.00 48.12 121 GLU A N 1
ATOM 949 C CA . GLU A 1 121 ? 3.121 39.717 -22.256 1.00 48.12 121 GLU A CA 1
ATOM 950 C C . GLU A 1 121 ? 3.177 41.215 -21.942 1.00 48.12 121 GLU A C 1
ATOM 952 O O . GLU A 1 121 ? 2.175 41.920 -21.887 1.00 48.12 121 GLU A O 1
ATOM 957 N N . ALA A 1 122 ? 4.397 41.715 -21.746 1.00 54.72 122 ALA A N 1
ATOM 958 C CA . ALA A 1 122 ? 4.716 43.079 -22.138 1.00 54.72 122 ALA A CA 1
ATOM 959 C C . ALA A 1 122 ? 5.088 43.049 -23.627 1.00 54.72 122 ALA A C 1
ATOM 961 O O . ALA A 1 122 ? 5.942 42.251 -24.023 1.00 54.72 122 ALA A O 1
ATOM 962 N N . PRO A 1 123 ? 4.515 43.943 -24.444 1.00 59.94 123 PRO A N 1
ATOM 963 C CA . PRO A 1 123 ? 5.401 44.892 -25.108 1.00 59.94 123 PRO A CA 1
ATOM 964 C C . PRO A 1 123 ? 4.860 46.333 -25.140 1.00 59.94 123 PRO A C 1
ATOM 966 O O . PRO A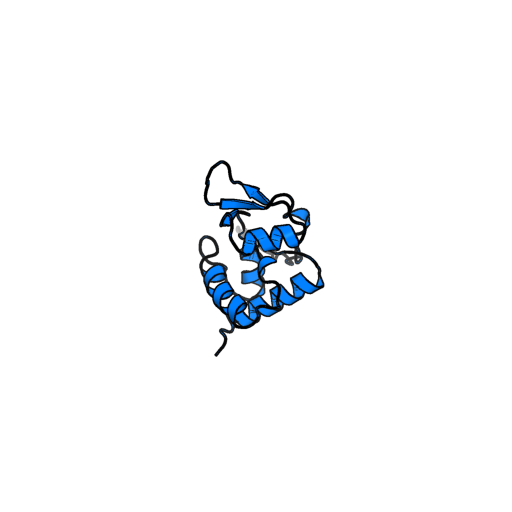 1 123 ? 3.726 46.609 -25.507 1.00 59.94 123 PRO A O 1
ATOM 969 N N . THR A 1 124 ? 5.761 47.239 -24.762 1.00 56.00 124 THR A N 1
ATOM 970 C CA . THR A 1 124 ? 6.003 48.599 -25.268 1.00 56.00 124 THR A CA 1
ATOM 971 C C . THR A 1 124 ? 4.982 49.227 -26.231 1.00 56.00 124 THR A C 1
ATOM 973 O O . THR A 1 124 ? 4.908 48.840 -27.398 1.00 56.00 124 THR A O 1
ATOM 976 N N . GLN A 1 125 ? 4.397 50.354 -25.806 1.00 52.31 125 GLN A N 1
ATOM 977 C CA . GLN A 1 125 ? 4.433 51.599 -26.587 1.00 52.31 125 GLN A CA 1
ATOM 978 C C . GLN A 1 125 ? 4.409 52.837 -25.688 1.00 52.31 125 GLN A C 1
ATOM 980 O O . GLN A 1 125 ? 3.658 52.821 -24.690 1.00 52.31 125 GLN A O 1
#

pLDDT: mean 80.38, std 14.8, range [39.09, 93.06]